Protein AF-A0A1U9K888-F1 (afdb_monomer_lite)

Structure (mmCIF, N/CA/C/O backbone):
data_AF-A0A1U9K888-F1
#
_entry.id   AF-A0A1U9K888-F1
#
loop_
_atom_site.group_PDB
_atom_site.id
_atom_site.type_symbol
_atom_site.label_atom_id
_atom_site.label_alt_id
_atom_site.label_comp_id
_atom_site.label_asym_id
_atom_site.label_entity_id
_atom_site.label_seq_id
_atom_site.pdbx_PDB_ins_code
_atom_site.Cartn_x
_atom_site.Cartn_y
_atom_site.Cartn_z
_atom_site.occupancy
_atom_site.B_iso_or_equiv
_atom_site.auth_seq_id
_atom_site.auth_comp_id
_atom_site.auth_asym_id
_atom_site.auth_atom_id
_atom_site.pdbx_PDB_model_num
ATOM 1 N N . MET A 1 1 ? 2.417 -10.087 -10.513 1.00 88.50 1 MET A N 1
ATOM 2 C CA . MET A 1 1 ? 2.848 -10.917 -9.350 1.00 88.50 1 MET A CA 1
ATOM 3 C C . MET A 1 1 ? 2.018 -10.551 -8.124 1.00 88.50 1 MET A C 1
ATOM 5 O O . MET A 1 1 ? 1.805 -9.363 -7.896 1.00 88.50 1 MET A O 1
ATOM 9 N N . ILE A 1 2 ? 1.544 -11.545 -7.365 1.00 92.19 2 ILE A N 1
ATOM 10 C CA . ILE A 1 2 ? 0.716 -11.382 -6.153 1.00 92.19 2 ILE A CA 1
ATOM 11 C C . ILE A 1 2 ? 1.568 -11.704 -4.914 1.00 92.19 2 ILE A C 1
ATOM 13 O O . ILE A 1 2 ? 2.397 -12.608 -4.971 1.00 92.19 2 ILE A O 1
ATOM 17 N N . PHE A 1 3 ? 1.377 -10.968 -3.815 1.00 92.62 3 PHE A N 1
ATOM 18 C CA . PHE A 1 3 ? 2.143 -11.125 -2.570 1.00 92.62 3 PHE A CA 1
ATOM 19 C C . PHE A 1 3 ? 1.266 -11.665 -1.427 1.00 92.62 3 PHE A C 1
ATOM 21 O O . PHE A 1 3 ? 0.914 -10.922 -0.505 1.00 92.62 3 PHE A O 1
ATOM 28 N N . GLU A 1 4 ? 0.914 -12.953 -1.492 1.00 89.00 4 GLU A N 1
ATOM 29 C CA . GLU A 1 4 ? 0.034 -13.619 -0.511 1.00 89.00 4 GLU A CA 1
ATOM 30 C C . GLU A 1 4 ? 0.608 -13.569 0.919 1.00 89.00 4 GLU A C 1
ATOM 32 O O . GLU A 1 4 ? -0.095 -13.202 1.856 1.00 89.00 4 GLU A O 1
ATOM 37 N N . ASP A 1 5 ? 1.918 -13.773 1.082 1.00 89.69 5 ASP A N 1
ATOM 38 C CA . ASP A 1 5 ? 2.581 -13.810 2.397 1.00 89.69 5 ASP A CA 1
ATOM 39 C C . ASP A 1 5 ? 3.171 -12.461 2.852 1.00 89.69 5 ASP A C 1
ATOM 41 O O . ASP A 1 5 ? 4.038 -12.396 3.726 1.00 89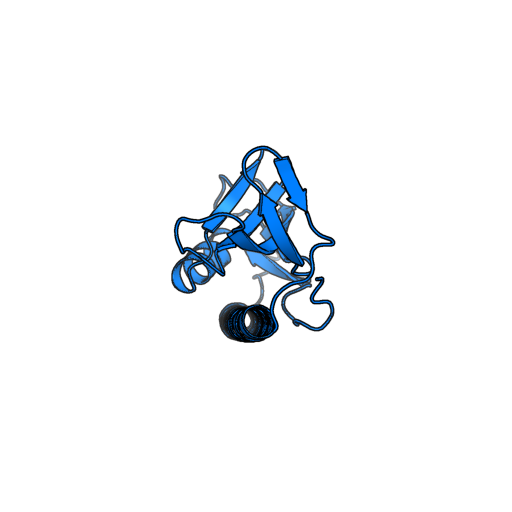.69 5 ASP A O 1
ATOM 45 N N . SER A 1 6 ? 2.708 -11.345 2.280 1.00 88.69 6 SER A N 1
ATOM 46 C CA . SER A 1 6 ? 3.206 -10.005 2.641 1.00 88.69 6 SER A CA 1
ATOM 47 C C . SER A 1 6 ? 2.921 -9.610 4.097 1.00 88.69 6 SER A C 1
ATOM 49 O O . SER A 1 6 ? 3.597 -8.745 4.653 1.00 88.69 6 SER A O 1
ATOM 51 N N . GLY A 1 7 ? 1.900 -10.209 4.721 1.00 89.50 7 GLY A N 1
ATOM 52 C CA . GLY A 1 7 ? 1.405 -9.826 6.047 1.00 89.50 7 GLY A CA 1
ATOM 53 C C . GLY A 1 7 ? 0.746 -8.442 6.098 1.00 89.50 7 GLY A C 1
ATOM 54 O O . GLY A 1 7 ? 0.505 -7.933 7.188 1.00 89.50 7 GLY A O 1
ATOM 55 N N . VAL A 1 8 ? 0.489 -7.835 4.935 1.00 93.0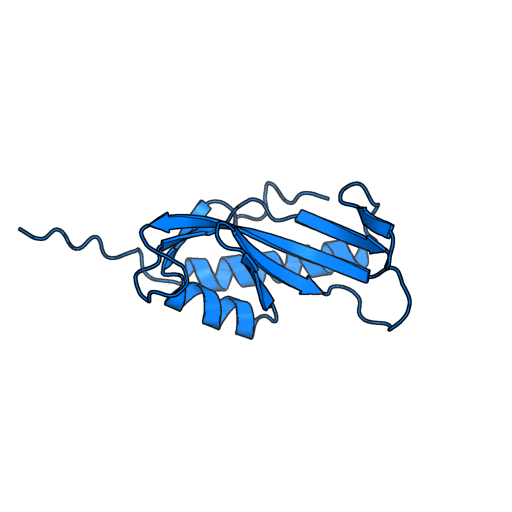0 8 VAL A N 1
ATOM 56 C CA . VAL A 1 8 ? -0.243 -6.567 4.789 1.00 93.00 8 VAL A CA 1
ATOM 57 C C . VAL A 1 8 ? -1.747 -6.815 4.650 1.00 93.00 8 VAL A C 1
ATOM 59 O O . VAL A 1 8 ? -2.561 -5.996 5.077 1.00 93.00 8 VAL A O 1
ATOM 62 N N . GLU A 1 9 ? -2.129 -7.948 4.059 1.00 94.88 9 GLU A N 1
ATOM 63 C CA . GLU A 1 9 ? -3.530 -8.342 3.952 1.00 94.88 9 GLU A CA 1
ATOM 64 C C . GLU A 1 9 ? -4.170 -8.508 5.336 1.00 94.88 9 GLU A C 1
ATOM 66 O O . GLU A 1 9 ? -3.592 -9.100 6.245 1.00 94.88 9 GLU A O 1
ATOM 71 N N . GLY A 1 10 ? -5.389 -7.987 5.484 1.00 93.38 10 GLY A N 1
ATOM 72 C CA . GLY A 1 10 ? -6.172 -8.111 6.710 1.00 93.38 10 GLY A CA 1
ATOM 73 C C . GLY A 1 10 ? -5.928 -7.005 7.733 1.00 93.38 10 GLY A C 1
ATOM 74 O O . GLY A 1 10 ? -6.719 -6.889 8.664 1.00 93.38 10 GLY A O 1
ATOM 75 N N . ILE A 1 11 ? -4.919 -6.145 7.544 1.00 94.06 11 ILE A N 1
ATOM 76 C CA . ILE A 1 11 ? -4.763 -4.935 8.361 1.00 94.06 11 ILE A CA 1
ATOM 77 C C . ILE A 1 11 ? -6.023 -4.077 8.195 1.00 94.06 11 ILE A C 1
ATOM 79 O O . ILE A 1 11 ? -6.342 -3.632 7.090 1.00 94.06 11 ILE A O 1
ATOM 83 N N . HIS A 1 12 ? -6.744 -3.864 9.295 1.00 94.62 12 HIS A N 1
ATOM 84 C CA . HIS A 1 12 ? -8.004 -3.126 9.354 1.00 94.62 12 HIS A CA 1
ATOM 85 C C . HIS A 1 12 ? -7.848 -1.957 10.319 1.00 94.62 12 HIS A C 1
ATOM 87 O O . HIS A 1 12 ? -7.552 -2.149 11.495 1.00 94.62 12 HIS A O 1
ATOM 93 N N . HIS A 1 13 ? -8.008 -0.738 9.804 1.00 94.44 13 HIS A N 1
ATOM 94 C CA . HIS A 1 13 ? -7.973 0.477 10.611 1.00 94.44 13 HIS A CA 1
ATOM 95 C C . HIS A 1 13 ? -8.748 1.618 9.922 1.00 94.44 13 HIS A C 1
ATOM 97 O O . HIS A 1 13 ? -9.182 1.510 8.772 1.00 94.44 13 HIS A O 1
ATOM 103 N N . LEU A 1 14 ? -8.900 2.740 10.625 1.00 93.69 14 LEU A N 1
ATOM 104 C CA . LEU A 1 14 ? -9.370 4.010 10.080 1.00 93.69 14 LEU A CA 1
ATOM 105 C C . LEU A 1 14 ? -8.471 4.514 8.940 1.00 93.69 14 LEU A C 1
ATOM 107 O O . LEU A 1 14 ? -7.248 4.614 9.095 1.00 93.69 14 LEU A O 1
ATOM 111 N N . PHE A 1 15 ? -9.097 4.922 7.836 1.00 91.94 15 PHE A N 1
ATOM 112 C CA . PHE A 1 15 ? -8.456 5.531 6.671 1.00 91.94 15 PHE A CA 1
ATOM 113 C C . PHE A 1 15 ? -7.606 6.743 7.064 1.00 91.94 15 PHE A C 1
ATOM 115 O O . PHE A 1 15 ? -6.467 6.854 6.621 1.00 91.94 15 PHE A O 1
ATOM 122 N N . GLU A 1 16 ? -8.101 7.600 7.966 1.00 92.06 16 GLU A N 1
ATOM 123 C CA . GLU A 1 16 ? -7.369 8.785 8.437 1.00 92.06 16 GLU A CA 1
ATOM 124 C C . GLU A 1 16 ? -6.043 8.462 9.152 1.00 92.06 16 GLU A C 1
ATOM 126 O O . GLU A 1 16 ? -5.175 9.328 9.254 1.00 92.06 16 GLU A O 1
ATOM 131 N N . LYS A 1 17 ? -5.870 7.231 9.655 1.00 94.12 17 LYS A N 1
ATOM 132 C CA . LYS A 1 17 ? -4.623 6.780 10.294 1.00 94.12 17 LYS A CA 1
ATOM 133 C C . LYS A 1 17 ? -3.704 6.073 9.306 1.00 94.12 17 LYS A C 1
ATOM 135 O O . LYS A 1 17 ? -2.492 6.264 9.369 1.00 94.12 17 LYS A O 1
ATOM 140 N N . ILE A 1 18 ? -4.270 5.290 8.387 1.00 94.50 18 ILE A N 1
ATOM 141 C CA . ILE A 1 18 ? -3.509 4.569 7.359 1.00 94.50 18 ILE A CA 1
ATOM 142 C C . ILE A 1 18 ? -2.935 5.544 6.324 1.00 94.50 18 ILE A C 1
ATOM 144 O O . ILE A 1 18 ? -1.749 5.478 6.006 1.00 94.50 18 ILE A O 1
ATOM 148 N N . ASP A 1 19 ? -3.745 6.473 5.815 1.00 94.12 19 ASP A N 1
ATOM 149 C CA . ASP A 1 19 ? -3.390 7.327 4.678 1.00 94.12 19 ASP A CA 1
ATOM 150 C C . ASP A 1 19 ? -2.117 8.175 4.897 1.00 94.12 19 ASP A C 1
ATOM 152 O O . ASP A 1 19 ? -1.238 8.152 4.028 1.00 94.12 19 ASP A O 1
ATOM 156 N N . PRO A 1 20 ? -1.911 8.849 6.049 1.00 95.12 20 PRO A N 1
ATOM 157 C CA . PRO A 1 20 ? -0.673 9.588 6.302 1.00 95.12 20 PRO A CA 1
ATOM 158 C C . PRO A 1 20 ? 0.575 8.695 6.338 1.00 95.12 20 PRO A C 1
ATOM 160 O O . PRO A 1 20 ? 1.644 9.119 5.897 1.00 95.12 20 PRO A O 1
ATOM 163 N N . ILE A 1 21 ? 0.453 7.462 6.846 1.00 96.62 21 ILE A N 1
ATOM 164 C CA . ILE A 1 21 ? 1.560 6.496 6.910 1.00 96.62 21 ILE A CA 1
ATOM 165 C C . ILE A 1 21 ? 1.914 6.024 5.499 1.00 96.62 21 ILE A C 1
ATOM 167 O O . ILE A 1 21 ? 3.078 6.091 5.106 1.00 96.62 21 ILE A O 1
ATOM 171 N N . MET A 1 22 ? 0.909 5.629 4.715 1.00 96.56 22 MET A N 1
ATOM 172 C CA . MET A 1 22 ? 1.086 5.199 3.325 1.00 96.56 22 MET A CA 1
ATOM 173 C C . MET A 1 22 ? 1.749 6.295 2.481 1.00 96.56 22 MET A C 1
ATOM 175 O O . MET A 1 22 ? 2.745 6.039 1.800 1.00 96.56 22 MET A O 1
ATOM 179 N N . LYS A 1 23 ? 1.274 7.542 2.599 1.00 95.69 23 LYS A N 1
ATOM 180 C CA . LYS A 1 23 ? 1.862 8.708 1.921 1.00 95.69 23 LYS A CA 1
ATOM 181 C C . LYS A 1 23 ? 3.309 8.960 2.321 1.00 95.69 23 LYS A C 1
ATOM 183 O O . LYS A 1 23 ? 4.123 9.294 1.466 1.00 95.69 23 LYS A O 1
ATOM 188 N N . LYS A 1 24 ? 3.651 8.777 3.599 1.00 96.81 24 LYS A N 1
ATOM 189 C CA . LYS A 1 24 ? 5.025 8.946 4.092 1.00 96.81 24 LYS A CA 1
ATOM 190 C C . LYS A 1 24 ? 5.993 7.911 3.507 1.00 96.81 24 LYS A C 1
ATOM 192 O O . LYS A 1 24 ? 7.141 8.258 3.253 1.00 96.81 24 LYS A O 1
ATOM 197 N N . ILE A 1 25 ? 5.526 6.684 3.270 1.00 96.31 25 ILE A N 1
ATOM 198 C CA . ILE A 1 25 ? 6.295 5.619 2.596 1.00 96.31 25 ILE A CA 1
ATOM 199 C C . ILE A 1 25 ? 6.408 5.893 1.079 1.00 96.31 25 ILE A C 1
ATOM 201 O O . ILE A 1 25 ? 7.314 5.404 0.407 1.00 96.31 25 ILE A O 1
ATOM 205 N N . GLY A 1 26 ? 5.521 6.729 0.533 1.00 95.94 26 GLY A N 1
ATOM 206 C CA . GLY A 1 26 ? 5.511 7.136 -0.875 1.00 95.94 26 GLY A CA 1
ATOM 207 C C . GLY A 1 26 ? 4.413 6.475 -1.705 1.00 95.94 26 GLY A C 1
ATOM 208 O O . GLY A 1 26 ? 4.446 6.549 -2.931 1.00 95.94 26 GLY A O 1
ATOM 209 N N . PHE A 1 27 ? 3.446 5.821 -1.060 1.00 96.62 27 PHE A N 1
ATOM 210 C CA . PHE A 1 27 ? 2.240 5.355 -1.731 1.00 96.62 27 PHE A CA 1
ATOM 211 C C . PHE A 1 27 ? 1.264 6.511 -1.954 1.00 96.62 27 PHE A C 1
ATOM 213 O O . PHE A 1 27 ? 1.057 7.356 -1.082 1.00 96.62 27 PHE A O 1
ATOM 220 N N . TYR A 1 28 ? 0.595 6.494 -3.099 1.00 92.56 28 TYR A N 1
ATOM 221 C CA . TYR A 1 28 ? -0.443 7.451 -3.449 1.00 92.56 28 TYR A CA 1
ATOM 222 C C . TYR A 1 28 ? -1.812 6.770 -3.445 1.00 92.56 28 TYR A C 1
ATOM 224 O O . TYR A 1 28 ? -1.957 5.701 -4.042 1.00 92.56 28 TYR A O 1
ATOM 232 N N . PRO A 1 29 ? -2.831 7.357 -2.796 1.00 90.75 29 PRO A N 1
ATOM 233 C CA . PRO A 1 29 ? -4.180 6.822 -2.863 1.00 90.75 29 PRO A CA 1
ATOM 234 C C . PRO A 1 29 ? -4.765 7.044 -4.263 1.00 90.75 29 PRO A C 1
ATOM 236 O O . PRO A 1 29 ? -4.822 8.168 -4.761 1.00 90.75 29 PRO A O 1
ATOM 239 N N . ALA A 1 30 ? -5.247 5.969 -4.871 1.00 87.00 30 ALA A N 1
ATOM 240 C CA . ALA A 1 30 ? -6.137 5.976 -6.017 1.00 87.00 30 ALA A CA 1
ATOM 241 C C . ALA A 1 30 ? -7.522 5.550 -5.527 1.00 87.00 30 ALA A C 1
ATOM 243 O O . ALA A 1 30 ? -7.668 4.495 -4.906 1.00 87.00 30 ALA A O 1
ATOM 244 N N . TRP A 1 31 ? -8.529 6.379 -5.770 1.00 78.88 31 TRP A N 1
ATOM 245 C CA . TRP A 1 31 ? -9.887 6.123 -5.311 1.00 78.88 31 TRP A CA 1
ATOM 246 C C . TRP A 1 31 ? -10.898 6.336 -6.437 1.00 78.88 31 TRP A C 1
ATOM 248 O O . TRP A 1 31 ? -10.759 7.242 -7.256 1.00 78.88 31 TRP A O 1
ATOM 258 N N . ASP A 1 32 ? -11.908 5.472 -6.471 1.00 72.62 32 ASP A N 1
ATOM 259 C CA . ASP A 1 32 ? -13.157 5.658 -7.208 1.00 72.62 32 ASP A CA 1
ATOM 260 C C . ASP A 1 32 ? -14.337 5.596 -6.216 1.00 72.62 32 ASP A C 1
ATOM 262 O O . ASP A 1 32 ? -14.132 5.403 -5.017 1.00 72.62 32 ASP A O 1
ATOM 266 N N . TYR A 1 33 ? -15.576 5.764 -6.689 1.00 62.53 33 TYR A N 1
ATOM 267 C CA . TYR A 1 33 ? -16.775 5.772 -5.835 1.00 62.53 33 TYR A CA 1
ATOM 268 C C . TYR A 1 33 ? -16.920 4.547 -4.903 1.00 62.53 33 TYR A C 1
ATOM 270 O O . TYR A 1 33 ? -17.657 4.621 -3.921 1.00 62.53 33 TYR A O 1
ATOM 278 N N . HIS A 1 34 ? -16.245 3.424 -5.181 1.00 65.44 34 HIS A N 1
ATOM 279 C CA . HIS A 1 34 ? -16.380 2.174 -4.426 1.00 65.44 34 HIS A CA 1
ATOM 280 C C . HIS A 1 34 ? -15.057 1.517 -4.016 1.00 65.44 34 HIS A C 1
ATOM 282 O O . HIS A 1 34 ? -15.075 0.531 -3.273 1.00 65.44 34 HIS A O 1
ATOM 288 N N . LYS A 1 35 ? -13.917 2.001 -4.506 1.00 78.81 35 LYS A N 1
ATOM 289 C CA . LYS A 1 35 ? -12.619 1.349 -4.332 1.00 78.81 35 LYS A CA 1
ATOM 290 C C . LYS A 1 35 ? -11.578 2.355 -3.893 1.00 78.81 35 LYS A C 1
ATOM 292 O O . LYS A 1 35 ? -11.475 3.440 -4.451 1.00 78.81 35 LYS A O 1
ATOM 297 N N . VAL A 1 36 ? -10.758 1.937 -2.940 1.00 89.44 36 VAL A N 1
ATOM 298 C CA . VAL A 1 36 ? -9.508 2.609 -2.595 1.00 89.44 36 VAL A CA 1
ATOM 299 C C . VAL A 1 36 ? -8.384 1.635 -2.842 1.00 89.44 36 VAL A C 1
ATOM 301 O O . VAL A 1 36 ? -8.492 0.451 -2.531 1.00 89.44 36 VAL A O 1
ATOM 304 N N . SER A 1 37 ? -7.293 2.132 -3.388 1.00 93.88 37 SER A N 1
ATOM 305 C CA . SER A 1 37 ? -6.039 1.411 -3.453 1.00 93.88 37 SER A CA 1
ATOM 306 C C . SER A 1 37 ? -4.885 2.366 -3.234 1.00 93.88 37 SER A C 1
ATOM 308 O O . SER A 1 37 ? -4.975 3.542 -3.570 1.00 93.88 37 SER A O 1
ATOM 310 N N . TYR A 1 38 ? -3.787 1.852 -2.708 1.00 96.06 38 TYR A N 1
ATOM 311 C CA . TYR A 1 38 ? -2.541 2.589 -2.587 1.00 96.06 38 TYR A CA 1
ATOM 312 C C . TYR A 1 38 ? -1.562 2.109 -3.646 1.00 96.06 38 TYR A C 1
ATOM 314 O O . TYR A 1 38 ? -1.217 0.929 -3.665 1.00 96.06 38 TYR A O 1
ATOM 322 N N . ASP A 1 39 ? -1.095 3.026 -4.487 1.00 95.31 39 ASP A N 1
ATOM 323 C CA . ASP A 1 39 ? -0.179 2.733 -5.582 1.00 95.31 39 ASP A CA 1
ATOM 324 C C . ASP A 1 39 ? 1.196 3.339 -5.325 1.00 95.31 39 ASP A C 1
ATOM 326 O O . ASP A 1 39 ? 1.327 4.509 -4.967 1.00 95.31 39 ASP A O 1
ATOM 330 N N . TYR A 1 40 ? 2.233 2.550 -5.570 1.00 95.50 40 TYR A N 1
ATOM 331 C CA . TYR A 1 40 ? 3.623 2.978 -5.560 1.00 95.50 40 TYR A CA 1
ATOM 332 C C . TYR A 1 40 ? 4.242 2.706 -6.931 1.00 95.50 40 TYR A C 1
ATOM 334 O O . TYR A 1 40 ? 4.229 1.571 -7.416 1.00 95.50 40 TYR A O 1
ATOM 342 N N . LYS A 1 41 ? 4.818 3.734 -7.560 1.00 93.25 41 LYS A N 1
ATOM 343 C CA . LYS A 1 41 ? 5.520 3.602 -8.844 1.00 93.25 41 LYS A CA 1
ATOM 344 C C . LYS A 1 41 ? 6.930 3.042 -8.604 1.00 93.25 41 LYS A C 1
ATOM 346 O O . LYS A 1 41 ? 7.792 3.713 -8.044 1.00 93.25 41 LYS A O 1
ATOM 351 N N . LEU A 1 42 ? 7.171 1.786 -8.986 1.00 91.56 42 LEU A N 1
ATOM 352 C CA . LEU A 1 42 ? 8.439 1.083 -8.734 1.00 91.56 42 LEU A CA 1
ATOM 353 C C . LEU A 1 42 ? 9.573 1.594 -9.627 1.00 91.56 42 LEU A C 1
ATOM 355 O O . LEU A 1 42 ? 10.709 1.704 -9.158 1.00 91.56 42 LEU A O 1
ATOM 359 N N . VAL A 1 43 ? 9.237 1.918 -10.877 1.00 86.31 43 VAL A N 1
ATOM 360 C CA . VAL A 1 43 ? 10.133 2.437 -11.914 1.00 86.31 43 VAL A CA 1
ATOM 361 C C . VAL A 1 43 ? 9.553 3.727 -12.461 1.00 86.31 43 VAL A C 1
ATOM 363 O O . VAL A 1 43 ? 8.406 3.725 -12.889 1.00 86.31 43 VAL A O 1
ATOM 366 N N . ASP A 1 44 ? 10.353 4.791 -12.473 1.00 69.06 44 ASP A N 1
ATOM 367 C CA . ASP A 1 44 ? 10.020 6.070 -13.095 1.00 69.06 44 ASP A CA 1
ATOM 368 C C . ASP A 1 44 ? 11.221 6.585 -13.891 1.00 69.06 44 ASP A C 1
ATOM 370 O O . ASP A 1 44 ? 12.052 7.350 -13.410 1.00 69.06 44 ASP A O 1
ATOM 374 N N . ASN A 1 45 ? 11.375 6.066 -15.100 1.00 71.06 45 ASN A N 1
ATOM 375 C CA . ASN A 1 45 ? 12.469 6.403 -16.010 1.00 71.06 45 ASN A CA 1
ATOM 376 C C . ASN A 1 45 ? 11.963 7.115 -17.274 1.00 71.06 45 ASN A C 1
ATOM 378 O O . ASN A 1 45 ? 12.703 7.233 -18.245 1.00 71.06 45 ASN A O 1
ATOM 382 N N . GLY A 1 46 ? 10.712 7.598 -17.268 1.00 66.44 46 GLY A N 1
ATOM 383 C CA . GLY A 1 46 ? 10.092 8.354 -18.366 1.00 66.44 46 GLY A CA 1
ATOM 384 C C . GLY A 1 46 ? 9.852 7.550 -19.650 1.00 66.44 46 GLY A C 1
ATOM 385 O O . GLY A 1 46 ? 9.308 8.077 -20.617 1.00 66.44 46 GLY A O 1
ATOM 386 N N . HIS A 1 47 ? 10.257 6.281 -19.667 1.00 67.00 47 HIS A N 1
ATOM 387 C CA . HIS A 1 47 ? 10.149 5.374 -20.795 1.00 67.00 47 HIS A CA 1
ATOM 388 C C . HIS A 1 47 ? 9.266 4.206 -20.370 1.00 67.00 47 HIS A C 1
ATOM 390 O O . HIS A 1 47 ? 9.568 3.514 -19.401 1.00 67.00 47 HIS A O 1
ATOM 396 N N . ALA A 1 48 ? 8.183 3.970 -21.111 1.00 69.81 48 ALA A N 1
ATOM 397 C CA . ALA A 1 48 ? 7.364 2.789 -20.896 1.00 69.81 48 ALA A CA 1
ATOM 398 C C . ALA A 1 48 ? 8.225 1.520 -21.061 1.00 69.81 48 ALA A C 1
ATOM 400 O O . ALA A 1 48 ? 9.094 1.472 -21.939 1.00 69.81 48 ALA A O 1
ATOM 401 N N . PRO A 1 49 ? 7.965 0.468 -20.275 1.00 74.38 49 PRO A N 1
ATOM 402 C CA . PRO A 1 49 ? 6.809 0.302 -19.394 1.00 74.38 49 PRO A CA 1
ATOM 403 C C . PRO A 1 49 ? 7.055 0.675 -17.926 1.00 74.38 49 PRO A C 1
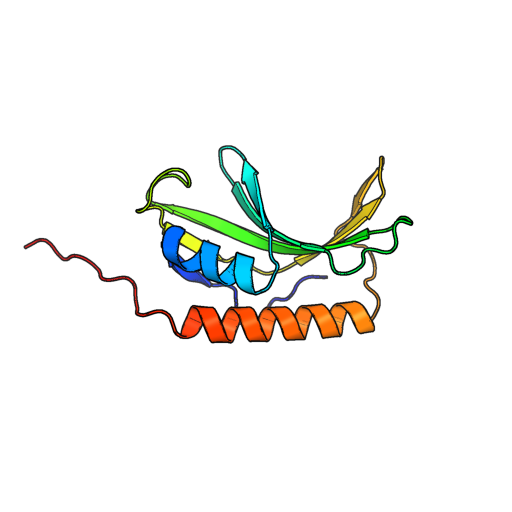ATOM 405 O O . PRO A 1 49 ? 8.071 0.300 -17.343 1.00 74.38 49 PRO A O 1
ATOM 408 N N . ASP A 1 50 ? 6.050 1.300 -17.311 1.00 88.88 50 ASP A N 1
ATOM 409 C CA . ASP A 1 50 ? 6.041 1.586 -15.878 1.00 88.88 50 ASP A CA 1
ATOM 410 C C . ASP A 1 50 ? 5.568 0.357 -15.085 1.00 88.88 50 ASP A C 1
ATOM 412 O O . ASP A 1 50 ? 4.632 -0.344 -15.487 1.00 88.88 50 ASP A O 1
ATOM 416 N N . TYR A 1 51 ? 6.185 0.118 -13.929 1.00 91.62 51 TYR A N 1
ATOM 417 C CA . TYR A 1 51 ? 5.767 -0.920 -12.983 1.00 91.62 51 TYR A CA 1
ATOM 418 C C . TYR A 1 51 ? 5.230 -0.281 -11.713 1.00 91.62 51 TYR A C 1
ATOM 420 O O . TYR A 1 51 ? 5.822 0.660 -11.180 1.00 91.62 51 TYR A O 1
ATOM 428 N N . TYR A 1 52 ? 4.144 -0.841 -11.199 1.00 93.69 52 TYR A N 1
ATOM 429 C CA . TYR A 1 52 ? 3.481 -0.367 -9.996 1.00 93.69 52 TYR A CA 1
ATOM 430 C C . TYR A 1 52 ? 3.311 -1.503 -8.999 1.00 93.69 52 TYR A C 1
ATOM 432 O O . TYR A 1 52 ? 3.054 -2.644 -9.382 1.00 93.69 52 TYR A O 1
ATOM 440 N N . LEU A 1 53 ? 3.418 -1.161 -7.720 1.00 95.94 53 LEU A N 1
ATOM 441 C CA . LEU A 1 53 ? 2.942 -1.962 -6.602 1.00 95.94 53 LEU A CA 1
ATOM 442 C C . LEU A 1 53 ? 1.633 -1.345 -6.111 1.00 95.94 53 LEU A C 1
ATOM 444 O O . LEU A 1 53 ? 1.610 -0.174 -5.747 1.00 95.94 53 LEU A O 1
ATOM 448 N N . ARG A 1 54 ? 0.562 -2.133 -6.088 1.00 95.94 54 ARG A N 1
ATOM 449 C CA . ARG A 1 54 ? -0.758 -1.732 -5.607 1.00 95.94 54 ARG A CA 1
ATOM 450 C C . ARG A 1 54 ? -1.145 -2.538 -4.385 1.00 95.94 54 ARG A C 1
ATOM 452 O O . ARG A 1 54 ? -1.048 -3.762 -4.391 1.00 95.94 54 ARG A O 1
ATOM 459 N N . ILE A 1 55 ? -1.661 -1.851 -3.377 1.00 97.06 55 ILE A N 1
ATOM 460 C CA . ILE A 1 55 ? -2.312 -2.448 -2.214 1.00 97.06 55 ILE A CA 1
ATOM 461 C C . ILE A 1 55 ? -3.788 -2.062 -2.290 1.00 97.06 55 ILE A C 1
ATOM 463 O O . ILE A 1 55 ? -4.135 -0.913 -2.005 1.00 97.06 55 ILE A O 1
ATOM 467 N N . PRO A 1 56 ? -4.672 -2.969 -2.735 1.00 95.38 56 PRO A N 1
ATOM 468 C CA . PRO A 1 56 ? -6.098 -2.690 -2.761 1.00 95.38 56 PRO A CA 1
ATOM 469 C C . PRO A 1 56 ? -6.651 -2.603 -1.338 1.00 95.38 56 PRO A C 1
ATOM 471 O O . PRO A 1 56 ? -6.157 -3.252 -0.417 1.00 95.38 56 PRO A O 1
ATOM 474 N N . CYS A 1 57 ? -7.721 -1.840 -1.164 1.00 94.19 57 CYS A N 1
ATOM 475 C CA . CYS A 1 57 ? -8.437 -1.715 0.094 1.00 94.19 57 CYS A CA 1
ATOM 476 C C . CYS A 1 57 ? -9.931 -1.948 -0.137 1.00 94.19 57 CYS A C 1
ATOM 478 O O . CYS A 1 57 ? -10.485 -1.628 -1.191 1.00 94.19 57 CYS A O 1
ATOM 480 N N . LYS A 1 58 ? -10.603 -2.492 0.875 1.00 92.19 58 LYS A N 1
ATOM 481 C CA . LYS A 1 58 ? -12.064 -2.568 0.930 1.00 92.19 58 LYS A CA 1
ATOM 482 C C . LYS A 1 58 ? -12.554 -1.633 2.028 1.00 92.19 58 LYS A C 1
ATOM 484 O O . LYS A 1 58 ? -12.084 -1.742 3.156 1.00 92.19 58 LYS A O 1
ATOM 489 N N . VAL A 1 59 ? -13.515 -0.770 1.709 1.00 91.06 59 VAL A N 1
ATOM 490 C CA . VAL A 1 59 ? -14.238 0.018 2.716 1.00 91.06 59 VAL A CA 1
ATOM 491 C C . VAL A 1 59 ? -15.150 -0.926 3.503 1.00 91.06 59 VAL A C 1
ATOM 493 O O . VAL A 1 59 ? -15.942 -1.669 2.917 1.00 91.06 59 VAL A O 1
ATOM 496 N N . VAL A 1 60 ? -14.982 -0.946 4.822 1.00 91.25 60 VAL A N 1
ATOM 497 C CA . VAL A 1 60 ? -15.749 -1.769 5.767 1.00 91.25 60 VAL A CA 1
ATOM 498 C C . VAL A 1 60 ? -16.913 -0.965 6.339 1.00 91.25 60 VAL A C 1
ATOM 500 O O . VAL A 1 60 ? -18.029 -1.477 6.401 1.00 91.25 60 VAL A O 1
ATOM 503 N N . ALA A 1 61 ? -16.668 0.298 6.690 1.00 89.81 61 ALA A N 1
ATOM 504 C CA . ALA A 1 61 ? -17.670 1.217 7.214 1.00 89.81 61 ALA A CA 1
ATOM 505 C C . ALA A 1 61 ? -17.370 2.660 6.781 1.00 89.81 61 ALA A C 1
ATOM 507 O O . ALA A 1 61 ? -16.212 3.042 6.617 1.00 89.81 61 ALA A O 1
ATOM 508 N N . GLY A 1 62 ? -18.422 3.466 6.615 1.00 87.62 62 GLY A N 1
ATOM 509 C CA . GLY A 1 62 ? -18.313 4.869 6.211 1.00 87.62 62 GLY A CA 1
ATOM 510 C C . GLY A 1 62 ? -17.987 5.073 4.727 1.00 87.62 62 GLY A C 1
ATOM 511 O O . GLY A 1 62 ? -18.214 4.202 3.888 1.00 87.62 62 GLY A O 1
ATOM 512 N N . THR A 1 63 ? -17.480 6.261 4.404 1.00 86.12 63 THR A N 1
ATOM 513 C CA . THR A 1 63 ? -16.996 6.644 3.070 1.00 86.12 63 THR A CA 1
ATOM 514 C C . THR A 1 63 ? -15.645 7.323 3.219 1.00 86.12 63 THR A C 1
ATOM 516 O O . THR A 1 63 ? -15.373 7.939 4.241 1.00 86.12 63 THR A O 1
ATOM 519 N N . VAL A 1 64 ? -14.792 7.245 2.201 1.00 83.44 64 VAL A N 1
ATOM 520 C CA . VAL A 1 64 ? -13.394 7.729 2.246 1.00 83.44 64 VAL A CA 1
ATOM 521 C C . VAL A 1 64 ? -13.260 9.238 2.451 1.00 83.44 64 VAL A C 1
ATOM 523 O O . VAL A 1 64 ? -12.195 9.725 2.813 1.00 83.44 64 VAL A O 1
ATOM 526 N N . GLU A 1 65 ? -14.357 9.965 2.255 1.00 82.31 65 GLU A N 1
ATOM 527 C CA . GLU A 1 65 ? -14.484 11.394 2.534 1.00 82.31 65 GLU A CA 1
ATOM 528 C C . GLU A 1 65 ? -14.679 11.685 4.035 1.00 82.31 65 GLU A C 1
ATOM 530 O O . GLU A 1 65 ? -14.519 12.824 4.472 1.00 82.31 65 GLU A O 1
ATOM 535 N N . HIS A 1 66 ? -15.016 10.671 4.840 1.00 84.62 66 HIS A N 1
ATOM 536 C CA . HIS A 1 66 ? -15.262 10.795 6.272 1.00 84.62 66 HIS A CA 1
ATOM 537 C C . HIS A 1 66 ? -14.083 10.284 7.123 1.00 84.62 66 HIS A C 1
ATOM 539 O O . HIS A 1 66 ? -13.556 9.201 6.859 1.00 84.62 66 HIS A O 1
ATOM 545 N N . PRO A 1 67 ? -13.715 10.991 8.213 1.00 79.75 67 PRO A N 1
ATOM 546 C CA . PRO A 1 67 ? -12.655 10.558 9.134 1.00 79.75 67 PRO A CA 1
ATOM 547 C C . PRO A 1 67 ? -12.901 9.178 9.763 1.00 79.75 67 PRO A C 1
ATOM 549 O O . PRO A 1 67 ? -11.967 8.414 9.975 1.00 79.75 67 PRO A O 1
ATOM 552 N N . GLY A 1 68 ? -14.170 8.828 9.999 1.00 84.81 68 GLY A N 1
ATOM 553 C CA . GLY A 1 68 ? -14.583 7.526 10.532 1.00 84.81 68 GLY A CA 1
ATOM 554 C C . GLY A 1 68 ? -14.605 6.388 9.506 1.00 84.81 68 GLY A C 1
ATOM 555 O O . GLY A 1 68 ? -15.213 5.357 9.769 1.00 84.81 68 GLY A O 1
ATOM 556 N N . CYS A 1 69 ? -14.026 6.575 8.317 1.00 90.88 69 CYS A N 1
ATOM 557 C CA . CYS A 1 69 ? -13.961 5.524 7.308 1.00 90.88 69 CYS A CA 1
ATOM 558 C C . CYS A 1 69 ? -13.046 4.397 7.770 1.00 90.88 69 CYS A C 1
ATOM 560 O O . CYS A 1 69 ? -11.854 4.613 7.985 1.00 90.88 69 CYS A O 1
ATOM 562 N N . GLU A 1 70 ? -13.578 3.188 7.858 1.00 93.31 70 GLU A N 1
ATOM 563 C CA . GLU A 1 70 ? -12.802 1.993 8.150 1.00 93.31 70 GLU A CA 1
ATOM 564 C C . GLU A 1 70 ? -12.472 1.260 6.858 1.00 93.31 70 GLU A C 1
ATOM 566 O O . GLU A 1 70 ? -13.361 0.961 6.054 1.00 93.31 70 GLU A O 1
ATOM 571 N N . ILE A 1 71 ? -11.198 0.922 6.671 1.00 92.94 71 ILE A N 1
ATOM 572 C CA . ILE A 1 71 ? -10.737 0.152 5.520 1.00 92.94 71 ILE A CA 1
ATOM 573 C C . ILE A 1 71 ? -9.955 -1.079 5.967 1.00 92.94 71 ILE A C 1
ATOM 575 O O . ILE A 1 71 ? -9.270 -1.070 6.988 1.00 92.94 71 ILE A O 1
ATOM 579 N N . VAL A 1 72 ? -10.028 -2.132 5.158 1.00 94.50 72 VAL A N 1
ATOM 580 C CA . VAL A 1 72 ? -9.184 -3.322 5.288 1.00 94.50 72 VAL A CA 1
ATOM 581 C C . VAL A 1 72 ? -8.305 -3.475 4.054 1.00 94.50 72 VAL A C 1
ATOM 583 O O . VAL A 1 72 ? -8.797 -3.429 2.920 1.00 94.50 72 VAL A O 1
ATOM 586 N N . LEU A 1 73 ? -7.003 -3.650 4.271 1.00 95.38 73 LEU A N 1
ATOM 587 C CA . LEU A 1 73 ? -6.021 -3.872 3.214 1.00 95.38 73 LEU A CA 1
ATOM 588 C C . LEU A 1 73 ? -6.176 -5.290 2.646 1.00 95.38 73 LEU A C 1
ATOM 590 O O . LEU A 1 73 ? -6.460 -6.253 3.362 1.00 95.38 73 LEU A O 1
ATOM 594 N N . LYS A 1 74 ? -6.019 -5.408 1.330 1.00 96.00 74 LYS A N 1
ATOM 595 C CA . LYS A 1 74 ? -6.080 -6.656 0.564 1.00 96.00 74 LYS A CA 1
ATOM 596 C C . LYS A 1 74 ? -4.699 -7.053 0.069 1.00 96.00 74 LYS A C 1
ATOM 598 O O . LYS A 1 74 ? -3.745 -6.285 0.187 1.00 96.00 74 LYS A O 1
ATOM 603 N N . THR A 1 75 ? -4.618 -8.253 -0.495 1.00 96.56 75 THR A N 1
ATOM 604 C CA . THR A 1 75 ? -3.388 -8.819 -1.037 1.00 96.56 75 THR A CA 1
ATOM 605 C C . THR A 1 75 ? -2.719 -7.840 -2.010 1.00 96.56 75 THR A C 1
ATOM 607 O O . THR A 1 75 ? -3.342 -7.433 -3.000 1.00 96.56 75 THR A O 1
ATOM 610 N N . PRO A 1 76 ? -1.465 -7.433 -1.749 1.00 96.75 76 PRO A N 1
ATOM 611 C CA . PRO A 1 76 ? -0.728 -6.576 -2.658 1.00 96.75 76 PRO A CA 1
ATOM 612 C C . PRO A 1 76 ? -0.470 -7.270 -3.994 1.00 96.75 76 PRO A C 1
ATOM 614 O O . PRO A 1 76 ? -0.251 -8.482 -4.067 1.00 96.75 76 PRO A O 1
ATOM 617 N N . VAL A 1 77 ? -0.444 -6.478 -5.060 1.00 95.69 77 VAL A N 1
ATOM 618 C CA . VAL A 1 77 ? -0.212 -6.954 -6.421 1.00 95.69 77 VAL A CA 1
ATOM 619 C C . VAL A 1 77 ? 0.669 -5.977 -7.180 1.00 95.69 77 VAL A C 1
ATOM 621 O O . VAL A 1 77 ? 0.556 -4.762 -7.038 1.00 95.69 77 VAL A O 1
ATOM 624 N N . THR A 1 78 ? 1.546 -6.507 -8.019 1.00 94.69 78 THR A N 1
ATOM 625 C CA . THR A 1 78 ? 2.266 -5.709 -9.013 1.00 94.69 78 THR A CA 1
ATOM 626 C C . THR A 1 78 ? 1.607 -5.819 -10.368 1.00 94.69 78 THR A C 1
ATOM 628 O O . THR A 1 78 ? 1.151 -6.891 -10.770 1.00 94.69 78 THR A O 1
ATOM 631 N N . PHE A 1 79 ? 1.611 -4.708 -11.091 1.00 92.00 79 PHE A N 1
ATOM 632 C CA . PHE A 1 79 ? 1.163 -4.664 -12.469 1.00 92.00 79 PHE A CA 1
ATOM 633 C C . PHE A 1 79 ? 2.074 -3.771 -13.295 1.00 92.00 79 PHE A C 1
ATOM 635 O O . PHE A 1 79 ? 2.754 -2.870 -12.795 1.00 92.00 79 PHE A O 1
ATOM 642 N N . LYS A 1 80 ? 2.071 -4.044 -14.591 1.00 90.56 80 LYS A N 1
ATOM 643 C CA . LYS A 1 80 ? 2.783 -3.283 -15.601 1.00 90.56 80 LYS A CA 1
ATOM 644 C C . LYS A 1 80 ? 1.790 -2.405 -16.337 1.00 90.56 80 LYS A C 1
ATOM 646 O O . LYS A 1 80 ? 0.752 -2.892 -16.772 1.00 90.56 80 LYS A O 1
ATOM 651 N N . HIS A 1 81 ? 2.094 -1.129 -16.494 1.00 85.75 81 HIS A N 1
ATOM 652 C CA . HIS A 1 81 ? 1.264 -0.216 -17.265 1.00 85.75 81 HIS A CA 1
ATOM 653 C C . HIS A 1 81 ? 1.967 0.118 -18.579 1.00 85.75 81 HIS A C 1
ATOM 655 O O . HIS A 1 81 ? 3.054 0.699 -18.592 1.00 85.75 81 HIS A O 1
ATOM 661 N N . TYR A 1 82 ? 1.339 -0.260 -19.692 1.00 76.75 82 TYR A N 1
ATOM 662 C CA . TYR A 1 82 ? 1.727 0.219 -21.012 1.00 76.75 82 TYR A CA 1
ATOM 663 C C . TYR A 1 82 ? 0.759 1.319 -21.408 1.00 76.75 82 TYR A C 1
ATOM 665 O O . TYR A 1 82 ? -0.392 1.041 -21.723 1.00 76.75 82 TYR A O 1
ATOM 673 N N . TYR A 1 83 ? 1.205 2.568 -21.426 1.00 66.25 83 TYR A N 1
ATOM 674 C CA . TYR A 1 83 ? 0.412 3.619 -22.049 1.00 66.25 83 TYR A CA 1
ATOM 675 C C . TYR A 1 83 ? 0.488 3.473 -23.582 1.00 66.25 83 TYR A C 1
ATOM 677 O O . TYR A 1 83 ? 1.600 3.326 -24.093 1.00 66.25 83 TYR A O 1
ATOM 685 N N . PRO A 1 84 ? -0.626 3.502 -24.345 1.00 69.88 84 PRO A N 1
ATOM 686 C CA . PRO A 1 84 ? -2.038 3.628 -23.942 1.00 69.88 84 PRO A CA 1
ATOM 687 C C . PRO A 1 84 ? -2.787 2.284 -23.762 1.00 69.88 84 PRO A C 1
ATOM 689 O O . PRO A 1 84 ? -3.997 2.269 -23.568 1.00 69.88 84 PRO A O 1
ATOM 692 N N . HIS A 1 85 ? -2.095 1.150 -23.875 1.00 66.81 85 HIS A N 1
ATOM 693 C CA . HIS A 1 85 ? -2.655 -0.204 -23.967 1.00 66.81 85 HIS A CA 1
ATOM 694 C C . HIS A 1 85 ? -3.173 -0.824 -22.648 1.00 66.81 85 HIS A C 1
ATOM 696 O O . HIS A 1 85 ? -3.737 -1.915 -22.682 1.00 66.81 85 HIS A O 1
ATOM 702 N N . GLY A 1 86 ? -3.045 -0.140 -21.506 1.00 80.31 86 GLY A N 1
ATOM 703 C CA . GLY A 1 86 ? -3.681 -0.517 -20.237 1.00 80.31 86 GLY A CA 1
ATOM 704 C C . GLY A 1 86 ? -2.786 -1.285 -19.255 1.00 80.31 86 GLY A C 1
ATOM 705 O O . GLY A 1 86 ? -1.564 -1.372 -19.414 1.00 80.31 86 GLY A O 1
ATOM 706 N N . MET A 1 87 ? -3.401 -1.783 -18.176 1.00 84.75 87 MET A N 1
ATOM 707 C CA . MET A 1 87 ? -2.727 -2.497 -17.082 1.00 84.75 87 MET A CA 1
ATOM 708 C C . MET A 1 87 ? -2.618 -3.995 -17.385 1.00 84.75 87 MET A C 1
ATOM 710 O O . MET A 1 87 ? -3.614 -4.641 -17.697 1.00 84.75 87 MET A O 1
ATOM 714 N N . ASN A 1 88 ? -1.421 -4.553 -17.233 1.00 87.06 88 ASN A N 1
ATOM 715 C CA . ASN A 1 88 ? -1.132 -5.974 -17.362 1.00 87.06 88 ASN A CA 1
ATOM 716 C C . ASN A 1 88 ? -0.639 -6.526 -16.012 1.00 87.06 88 ASN A C 1
ATOM 718 O O . ASN A 1 88 ? 0.468 -6.210 -15.569 1.00 87.06 88 ASN A O 1
ATOM 722 N N . PHE A 1 89 ? -1.474 -7.339 -15.363 1.00 86.50 89 PHE A N 1
ATOM 723 C CA . PHE A 1 89 ? -1.197 -7.959 -14.059 1.00 86.50 89 PHE A CA 1
ATOM 724 C C . PHE A 1 89 ? -0.383 -9.261 -14.165 1.00 86.50 89 PHE A C 1
ATOM 726 O O . PHE A 1 89 ? 0.263 -9.661 -13.193 1.00 86.50 89 PHE A O 1
ATOM 733 N N . ASP A 1 90 ? -0.355 -9.864 -15.356 1.00 85.69 90 ASP A N 1
ATOM 734 C CA . ASP A 1 90 ? 0.354 -11.113 -15.663 1.00 85.69 90 ASP A CA 1
ATOM 735 C C . ASP A 1 90 ? 1.781 -10.865 -16.175 1.00 85.69 90 ASP A C 1
ATOM 737 O O . ASP A 1 90 ? 2.522 -11.796 -16.485 1.00 85.69 90 ASP A O 1
ATOM 741 N N . ALA A 1 91 ? 2.183 -9.598 -16.288 1.00 84.00 91 ALA A N 1
ATOM 742 C CA . ALA A 1 91 ? 3.510 -9.237 -16.744 1.00 84.00 91 ALA A CA 1
ATOM 743 C C . ALA A 1 91 ? 4.593 -9.706 -15.763 1.00 84.00 91 ALA A C 1
ATOM 745 O O . ALA A 1 91 ? 4.488 -9.515 -14.548 1.00 84.00 91 ALA A O 1
ATOM 746 N N . GLU A 1 92 ? 5.677 -10.246 -16.318 1.00 85.69 92 GLU A N 1
ATOM 747 C CA . GLU A 1 92 ? 6.874 -10.569 -15.553 1.00 85.69 92 GLU A CA 1
ATOM 748 C C . GLU A 1 92 ? 7.499 -9.287 -14.989 1.00 85.69 92 GLU A C 1
ATOM 750 O O . GLU A 1 92 ? 7.684 -8.289 -15.697 1.00 85.69 92 GLU A O 1
ATOM 755 N N . VAL A 1 93 ? 7.790 -9.311 -13.689 1.00 88.62 93 VAL A N 1
ATOM 756 C CA . VAL A 1 93 ? 8.350 -8.177 -12.956 1.00 88.62 93 VAL A CA 1
ATOM 757 C C . VAL A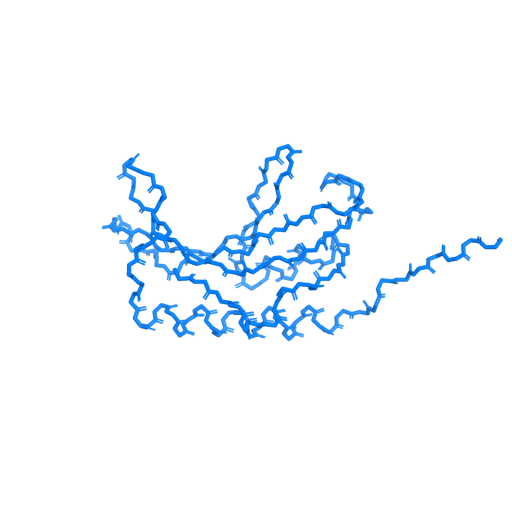 1 93 ? 9.830 -8.461 -12.690 1.00 88.62 93 VAL A C 1
ATOM 759 O O . VAL A 1 93 ? 10.138 -9.497 -12.101 1.00 88.62 93 VAL A O 1
ATOM 762 N N . PRO A 1 94 ? 10.752 -7.564 -13.088 1.00 91.00 94 PRO A N 1
ATOM 763 C CA . PRO A 1 94 ? 12.177 -7.724 -12.818 1.00 91.00 94 PRO A CA 1
ATOM 764 C C . PRO A 1 94 ? 12.482 -7.973 -11.336 1.00 91.00 94 PRO A C 1
ATOM 766 O O . PRO A 1 94 ? 11.897 -7.336 -10.457 1.00 91.00 94 PRO A O 1
ATOM 769 N N . GLN A 1 95 ? 13.453 -8.846 -11.058 1.00 90.75 95 GLN A N 1
ATOM 770 C CA . GLN A 1 95 ? 13.772 -9.285 -9.695 1.00 90.75 95 GLN A CA 1
ATOM 771 C C . GLN A 1 95 ? 14.139 -8.130 -8.750 1.00 90.75 95 GLN A C 1
ATOM 773 O O . GLN A 1 95 ? 13.750 -8.143 -7.584 1.00 90.75 95 GLN A O 1
ATOM 778 N N . ASP A 1 96 ? 14.843 -7.107 -9.236 1.00 91.31 96 ASP A N 1
ATOM 779 C CA . ASP A 1 96 ? 15.201 -5.942 -8.416 1.00 91.31 96 ASP A CA 1
ATOM 780 C C . ASP A 1 96 ? 13.970 -5.138 -7.975 1.00 91.31 96 ASP A C 1
ATOM 782 O O . ASP A 1 96 ? 13.928 -4.612 -6.862 1.00 91.31 96 ASP A O 1
ATOM 786 N N . LEU A 1 97 ? 12.926 -5.095 -8.810 1.00 92.31 97 LEU A N 1
ATOM 787 C CA . LEU A 1 97 ? 11.662 -4.447 -8.463 1.00 92.31 97 LEU A CA 1
ATOM 788 C C . LEU A 1 97 ? 10.838 -5.289 -7.494 1.00 92.31 97 LEU A C 1
ATOM 790 O O . LEU A 1 97 ? 10.181 -4.719 -6.628 1.00 92.31 97 LEU A O 1
ATOM 794 N N . LEU A 1 98 ? 10.893 -6.620 -7.609 1.00 92.69 98 LEU A N 1
ATOM 795 C CA . LEU A 1 98 ? 10.275 -7.522 -6.634 1.00 92.69 98 LEU A CA 1
ATOM 796 C C . LEU A 1 98 ? 10.900 -7.339 -5.250 1.00 92.69 98 LEU A C 1
ATOM 798 O O . LEU A 1 98 ? 10.172 -7.128 -4.287 1.00 92.69 98 LEU A O 1
ATOM 802 N N . LYS A 1 99 ? 12.234 -7.285 -5.160 1.00 94.06 99 LYS A N 1
ATOM 803 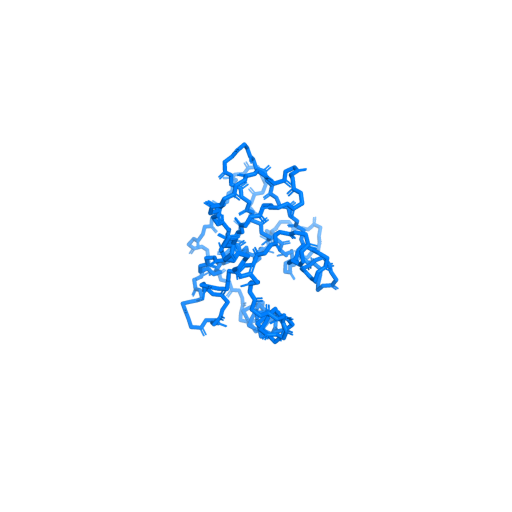C CA . LYS A 1 99 ? 12.935 -7.003 -3.896 1.00 94.06 99 LYS A CA 1
ATOM 804 C C . LYS A 1 99 ? 12.539 -5.647 -3.313 1.00 94.06 99 LYS A C 1
ATOM 806 O O . LYS A 1 99 ? 12.277 -5.542 -2.118 1.00 94.06 99 LYS A O 1
ATOM 811 N N . LYS A 1 100 ? 12.460 -4.605 -4.150 1.00 95.19 100 LYS A N 1
ATOM 812 C CA . LYS A 1 100 ? 11.984 -3.280 -3.723 1.00 95.19 100 LYS A CA 1
ATOM 813 C C . LYS A 1 100 ? 10.538 -3.341 -3.217 1.00 95.19 100 LYS A C 1
ATOM 815 O O . LYS A 1 100 ? 10.226 -2.728 -2.201 1.00 95.19 100 LYS A O 1
ATOM 820 N N . ALA A 1 101 ? 9.665 -4.079 -3.901 1.00 95.62 101 ALA A N 1
ATOM 821 C CA . ALA A 1 101 ? 8.281 -4.270 -3.481 1.00 95.62 101 ALA A CA 1
ATOM 822 C C . ALA A 1 101 ? 8.198 -4.979 -2.121 1.00 95.62 101 ALA A C 1
ATOM 824 O O . ALA A 1 101 ? 7.500 -4.498 -1.237 1.00 95.62 101 ALA A O 1
ATOM 825 N N . GLU A 1 102 ? 8.953 -6.059 -1.914 1.00 95.38 102 GLU A N 1
ATOM 826 C CA . GLU A 1 102 ? 9.023 -6.779 -0.633 1.00 95.38 102 GLU A CA 1
ATOM 827 C C . GLU A 1 102 ? 9.502 -5.878 0.514 1.00 95.38 102 GLU A C 1
ATOM 829 O O . GLU A 1 102 ? 8.912 -5.887 1.594 1.00 95.38 102 GLU A O 1
ATOM 834 N N . GLN A 1 103 ? 10.521 -5.046 0.273 1.00 96.31 103 GLN A N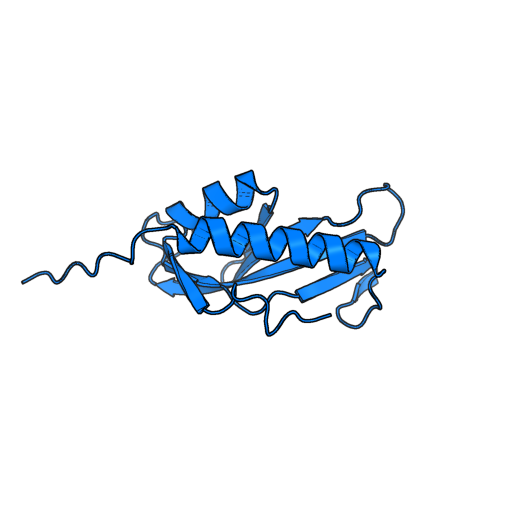 1
ATOM 835 C CA . GLN A 1 103 ? 11.010 -4.073 1.256 1.00 96.31 103 GLN A CA 1
ATOM 836 C C . GLN A 1 103 ? 9.932 -3.051 1.637 1.00 96.31 103 GLN A C 1
ATOM 838 O O . GLN A 1 103 ? 9.697 -2.822 2.823 1.00 96.31 103 GLN A O 1
ATOM 843 N N . LEU A 1 104 ? 9.238 -2.482 0.645 1.00 97.12 104 LEU A N 1
ATOM 844 C CA . LEU A 1 104 ? 8.133 -1.546 0.875 1.00 97.12 104 LEU A CA 1
ATOM 845 C C . LEU A 1 104 ? 6.989 -2.205 1.653 1.00 97.12 104 LEU A C 1
ATOM 847 O O . LEU A 1 104 ? 6.446 -1.600 2.572 1.00 97.12 104 LEU A O 1
ATOM 851 N N . LEU A 1 105 ? 6.632 -3.448 1.322 1.00 97.19 105 LEU A N 1
ATOM 852 C CA . LEU A 1 105 ? 5.584 -4.189 2.028 1.00 97.19 105 LEU A CA 1
ATOM 853 C C . LEU A 1 105 ? 5.974 -4.495 3.477 1.00 97.19 105 LEU A C 1
ATOM 855 O O . LEU A 1 105 ? 5.130 -4.384 4.365 1.00 97.19 105 LEU A O 1
ATOM 859 N N . SER A 1 106 ? 7.246 -4.810 3.731 1.00 96.56 106 SER A N 1
ATOM 860 C CA . SER A 1 106 ? 7.759 -4.981 5.092 1.00 96.56 106 SER A CA 1
ATOM 861 C C . SER A 1 106 ? 7.658 -3.687 5.902 1.00 96.56 106 SER A C 1
ATOM 863 O O . SER A 1 106 ? 7.246 -3.727 7.059 1.00 96.56 106 SER A O 1
ATOM 865 N N . GLU A 1 107 ? 7.992 -2.539 5.305 1.00 96.94 107 GLU A N 1
ATOM 866 C CA . GLU A 1 107 ? 7.865 -1.234 5.965 1.00 96.94 107 GLU A CA 1
ATOM 867 C C . GLU A 1 107 ? 6.396 -0.881 6.243 1.00 96.94 107 GLU A C 1
ATOM 869 O O . GLU A 1 107 ? 6.061 -0.469 7.354 1.00 96.94 107 GLU A O 1
ATOM 874 N N . VAL A 1 108 ? 5.502 -1.095 5.269 1.00 97.12 108 VAL A N 1
ATOM 875 C CA . VAL A 1 108 ? 4.053 -0.896 5.440 1.00 97.12 108 VAL A CA 1
ATOM 876 C C . VAL A 1 108 ? 3.536 -1.742 6.598 1.00 97.12 108 VAL A C 1
ATOM 878 O O . VAL A 1 108 ? 2.872 -1.216 7.490 1.00 97.12 108 VAL A O 1
ATOM 881 N N . LYS A 1 109 ? 3.874 -3.035 6.620 1.00 96.00 109 LYS A N 1
ATOM 882 C CA . LYS A 1 109 ? 3.489 -3.943 7.700 1.00 96.00 109 LYS A CA 1
ATOM 883 C C . LYS A 1 109 ? 3.980 -3.430 9.052 1.00 96.00 109 LYS A C 1
ATOM 885 O O . LYS A 1 109 ? 3.180 -3.287 9.966 1.00 96.00 109 LYS A O 1
ATOM 890 N N . GLU A 1 110 ? 5.265 -3.104 9.175 1.00 96.12 110 GLU A N 1
ATOM 891 C CA . GLU A 1 110 ? 5.847 -2.619 10.432 1.00 96.12 110 GLU A CA 1
ATOM 892 C C . GLU A 1 110 ? 5.139 -1.357 10.945 1.00 96.12 110 GLU A C 1
ATOM 894 O O . GLU A 1 110 ? 4.761 -1.285 12.115 1.00 96.12 110 GLU A O 1
ATOM 899 N N . LYS A 1 111 ? 4.930 -0.361 10.075 1.00 96.00 111 LYS A N 1
ATOM 900 C CA . LYS A 1 111 ? 4.336 0.923 10.470 1.00 96.00 111 LYS A CA 1
ATOM 901 C C . LYS A 1 111 ? 2.855 0.807 10.802 1.00 96.00 111 LYS A C 1
ATOM 903 O O . LYS A 1 111 ? 2.401 1.474 11.728 1.00 96.00 111 LYS A O 1
ATOM 908 N N . LEU A 1 112 ? 2.107 -0.011 10.064 1.00 94.31 112 LEU A N 1
ATOM 909 C CA . LEU A 1 112 ? 0.674 -0.171 10.291 1.00 94.31 112 LEU A CA 1
ATOM 910 C C . LEU A 1 112 ? 0.368 -1.115 11.456 1.00 94.31 112 LEU A C 1
ATOM 912 O O . LEU A 1 112 ? -0.564 -0.847 12.202 1.00 94.31 112 LEU A O 1
ATOM 916 N N . SER A 1 113 ? 1.164 -2.165 11.678 1.00 91.00 113 SER A N 1
ATOM 917 C CA . SER A 1 113 ? 1.018 -3.035 12.857 1.00 91.00 113 SER A CA 1
ATOM 918 C C . SER A 1 113 ? 1.382 -2.340 14.174 1.00 91.00 113 SER A C 1
ATOM 920 O O . SER A 1 113 ? 1.051 -2.853 15.237 1.00 91.00 113 SER A O 1
ATOM 922 N N . ALA A 1 114 ? 2.054 -1.187 14.121 1.00 92.25 114 ALA A N 1
ATOM 923 C CA . ALA A 1 114 ? 2.317 -0.346 15.287 1.00 92.25 114 ALA A CA 1
ATOM 924 C C . ALA A 1 114 ? 1.138 0.574 15.658 1.00 92.25 114 ALA A C 1
ATOM 926 O O . ALA A 1 114 ? 1.207 1.266 16.676 1.00 92.25 114 ALA A O 1
ATOM 927 N N . LEU A 1 115 ? 0.079 0.624 14.838 1.00 90.94 115 LEU A N 1
ATOM 928 C CA . LEU A 1 115 ? -1.145 1.331 15.200 1.00 90.94 115 LEU A CA 1
ATOM 929 C C . LEU A 1 115 ? -1.834 0.613 16.371 1.00 90.94 115 LEU A C 1
ATOM 931 O O . LEU A 1 115 ? -1.801 -0.618 16.435 1.00 90.94 115 LEU A O 1
ATOM 935 N N . PRO A 1 116 ? -2.459 1.359 17.298 1.00 88.25 116 PRO A N 1
ATOM 936 C CA . PRO A 1 116 ? -3.312 0.747 18.308 1.00 88.25 116 PRO A CA 1
ATOM 937 C C . PRO A 1 116 ? -4.473 0.003 17.637 1.00 88.25 116 PRO A C 1
ATOM 939 O O . PRO A 1 116 ? -4.862 0.327 16.514 1.00 88.25 116 PRO A O 1
ATOM 942 N N . GLU A 1 117 ? -5.039 -0.989 18.322 1.00 81.81 117 GLU A N 1
ATOM 943 C CA . GLU A 1 117 ? -6.269 -1.627 17.851 1.00 81.81 117 GLU A CA 1
ATOM 944 C C . GLU A 1 117 ? -7.388 -0.586 17.719 1.00 81.81 117 GLU A C 1
ATOM 946 O O . GLU A 1 117 ? -7.439 0.396 18.467 1.00 81.81 117 GLU A O 1
ATOM 951 N N . LEU A 1 118 ? -8.290 -0.803 16.758 1.00 79.69 118 LEU A N 1
ATOM 952 C CA . LEU A 1 118 ? -9.479 0.028 16.618 1.00 79.69 118 LEU A CA 1
ATOM 953 C C . LEU A 1 118 ? -10.260 -0.001 17.931 1.00 79.69 118 LEU A C 1
ATOM 955 O O . LEU A 1 118 ? -10.756 -1.051 18.340 1.00 79.69 118 LEU A O 1
ATOM 959 N N . GLU A 1 119 ? -10.380 1.154 18.586 1.00 68.44 119 GLU A N 1
ATOM 960 C CA . GLU A 1 119 ? -11.195 1.278 19.786 1.00 68.44 119 GLU A CA 1
ATOM 961 C C . GLU A 1 119 ? -12.654 0.991 19.419 1.00 68.44 119 GLU A C 1
ATOM 963 O O . GLU A 1 119 ? -13.359 1.841 18.870 1.00 68.44 119 GLU A O 1
ATOM 968 N N . THR A 1 120 ? -13.137 -0.212 19.734 1.00 56.12 120 THR A N 1
ATOM 969 C CA . THR A 1 120 ? -14.570 -0.491 19.743 1.00 56.12 120 THR A CA 1
ATOM 970 C C . THR A 1 120 ? -15.182 0.366 20.840 1.00 56.12 120 THR A C 1
ATOM 972 O O . THR A 1 120 ? -15.131 0.007 22.018 1.00 56.12 120 THR A O 1
ATOM 975 N N . HIS A 1 121 ? -15.740 1.519 20.470 1.00 51.53 121 HIS A N 1
ATOM 976 C CA . HIS A 1 121 ? -16.617 2.279 21.351 1.00 51.53 121 HIS A CA 1
ATOM 977 C C . HIS A 1 121 ? -17.861 1.422 21.621 1.00 51.53 121 HIS A C 1
ATOM 979 O O . HIS A 1 121 ? -18.880 1.527 20.941 1.00 51.53 121 HIS A O 1
ATOM 985 N N . ASN A 1 122 ? -17.769 0.548 22.625 1.00 41.66 122 ASN A N 1
ATOM 986 C CA . ASN A 1 122 ? -18.923 -0.051 23.276 1.00 41.66 122 ASN A CA 1
ATOM 987 C C . ASN A 1 122 ? -19.653 1.079 24.005 1.00 41.66 122 ASN A C 1
ATOM 989 O O . ASN A 1 122 ? -19.406 1.326 25.185 1.00 41.66 122 ASN A O 1
ATOM 993 N N . GLN A 1 123 ? -20.524 1.789 23.289 1.00 41.31 123 GLN A N 1
ATOM 994 C CA . GLN A 1 123 ? -21.532 2.635 23.914 1.00 41.31 123 GLN A CA 1
ATOM 995 C C . GLN A 1 123 ? -22.447 1.721 24.742 1.00 41.31 123 GLN A C 1
ATOM 997 O O . GLN A 1 123 ? -23.244 0.968 24.185 1.00 41.31 123 GLN A O 1
ATOM 1002 N N . HIS A 1 124 ? -22.244 1.736 26.061 1.00 36.66 124 HIS A N 1
ATOM 1003 C CA . HIS A 1 124 ? -23.235 1.310 27.050 1.00 36.66 124 HIS A CA 1
ATOM 1004 C C . HIS A 1 124 ? -24.189 2.468 27.337 1.00 36.66 124 HIS A C 1
ATOM 1006 O O . HIS A 1 124 ? -23.711 3.627 27.336 1.00 36.66 124 HIS A O 1
#

Secondary structure (DSSP, 8-state):
-B-GGGS-TT-EEEHHHHHHHHHHHT-EEEE-SS-EEEEEES--SSSSPEEEEEEEEEEEES-TTSTT-EEEE---EEEEEETTTEEESSS---HHHHHHHHHHHHHHHHHHHTSPPP------

Organism: NCBI:txid1471761

pLDDT: mean 87.23, std 12.1, range [36.66, 97.19]

Foldseek 3Di:
DWAPPLLQFFLKDFPLQLVVQLVVLPWDWDDDQFWIKTKDFLDDPVDDWTKIKIWTKGFPDDGSVDRRTMIGTHIIAMWIQDPPPGIHRPDDDDPVSVVVNSVSSNSSNVSSVPDDPDPPPPPD

Sequence (124 aa):
MIFEDSGVEGIHHLFEKIDPIMKKIGFYPAWDYHKVSYDYKLVDNGHAPDYYLRIPCKVVAGTVEHPGCEIVLKTPVTFKHYYPHGMNFDAEVPQDLLKKAEQLLSEVKEKLSALPELETHNQH

InterPro domains:
  IPR014967 Uncharacterised protein family, YugN-like [PF08868] (6-89)
  IPR036491 YugN-like superfamily [G3DSA:3.30.310.100] (1-124)
  IPR036491 YugN-like superfamily [SSF160755] (1-112)

Radius of gyration: 15.34 Å; chains: 1; bounding box: 38×25×51 Å